Protein AF-M2BGN9-F1 (afdb_monomer_lite)

Organism: NCBI:txid999437

Structure (mmCIF, N/CA/C/O backbone):
data_AF-M2BGN9-F1
#
_entry.id   AF-M2BGN9-F1
#
loop_
_atom_site.group_PDB
_atom_site.id
_atom_site.type_symbol
_atom_site.label_atom_id
_atom_site.label_alt_id
_atom_site.label_comp_id
_atom_site.label_asym_id
_atom_site.label_entity_id
_atom_site.label_seq_id
_atom_site.pdbx_PDB_ins_code
_atom_site.Cartn_x
_atom_site.Cartn_y
_atom_site.Cartn_z
_atom_site.occupancy
_atom_site.B_iso_or_equiv
_atom_site.auth_seq_id
_atom_site.auth_comp_id
_atom_site.auth_asym_id
_atom_site.auth_atom_id
_atom_site.pdbx_PDB_model_num
ATOM 1 N N . MET A 1 1 ? -28.804 0.812 54.208 1.00 62.22 1 MET A N 1
ATOM 2 C CA . MET A 1 1 ? -27.949 1.856 53.585 1.00 62.22 1 MET A CA 1
ATOM 3 C C . MET A 1 1 ? -26.805 1.293 52.731 1.00 62.22 1 MET A C 1
ATOM 5 O O . MET A 1 1 ? -26.641 1.737 51.605 1.00 62.22 1 MET A O 1
ATOM 9 N N . LYS A 1 2 ? -26.066 0.264 53.182 1.00 78.31 2 LYS A N 1
ATOM 10 C CA . LYS A 1 2 ? -24.912 -0.311 52.450 1.00 78.31 2 LYS A CA 1
ATOM 11 C C . LYS A 1 2 ? -25.231 -0.883 51.051 1.00 78.31 2 LYS A C 1
ATOM 13 O O . LYS A 1 2 ? -24.407 -0.771 50.153 1.00 78.31 2 LYS A O 1
ATOM 18 N N . LYS A 1 3 ? -26.427 -1.460 50.848 1.00 83.12 3 LYS A N 1
ATOM 19 C CA . LYS A 1 3 ? -26.892 -1.948 49.529 1.00 83.12 3 LYS A CA 1
ATOM 20 C C . LYS A 1 3 ? -27.165 -0.806 48.539 1.00 83.12 3 LYS A C 1
ATOM 22 O O . LYS A 1 3 ? -26.720 -0.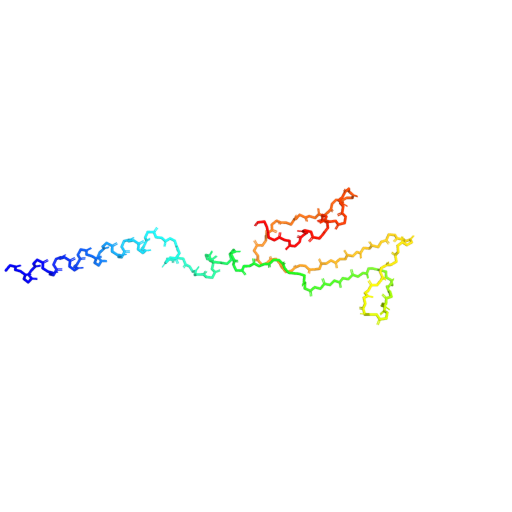883 47.404 1.00 83.12 3 LYS A O 1
ATOM 27 N N . ILE A 1 4 ? -27.829 0.259 48.994 1.00 87.69 4 ILE A N 1
ATOM 28 C CA . ILE A 1 4 ? -28.141 1.442 48.173 1.00 87.69 4 ILE A CA 1
ATOM 29 C C . ILE A 1 4 ? -26.849 2.151 47.752 1.00 87.69 4 ILE A C 1
ATOM 31 O O . ILE A 1 4 ? -26.665 2.427 46.573 1.00 87.69 4 ILE A O 1
ATOM 35 N N . LEU A 1 5 ? -25.912 2.349 48.689 1.00 89.62 5 LEU A N 1
ATOM 36 C CA . LEU A 1 5 ? -24.613 2.955 48.389 1.00 89.62 5 LEU A CA 1
ATOM 37 C C . LEU A 1 5 ? -23.848 2.168 47.312 1.00 89.62 5 LEU A C 1
ATOM 39 O O . LEU A 1 5 ? -23.354 2.771 46.367 1.00 89.62 5 LEU A O 1
ATOM 43 N N . ARG A 1 6 ? -23.814 0.829 47.405 1.00 91.38 6 ARG A N 1
ATOM 44 C CA . ARG A 1 6 ? -23.170 -0.038 46.401 1.00 91.38 6 ARG A CA 1
ATOM 45 C C . ARG A 1 6 ? -23.787 0.099 45.009 1.00 91.38 6 ARG A C 1
ATOM 47 O O . ARG A 1 6 ? -23.046 0.177 44.036 1.00 91.38 6 ARG A O 1
ATOM 54 N N . ILE A 1 7 ? -25.116 0.148 44.913 1.00 93.25 7 ILE A N 1
ATOM 55 C CA . ILE A 1 7 ? -25.815 0.317 43.629 1.00 93.25 7 ILE A CA 1
ATOM 56 C C . ILE A 1 7 ? -25.454 1.668 43.001 1.00 93.25 7 ILE A C 1
ATOM 58 O O . ILE A 1 7 ? -25.109 1.717 41.824 1.00 93.25 7 ILE A O 1
ATOM 62 N N . LEU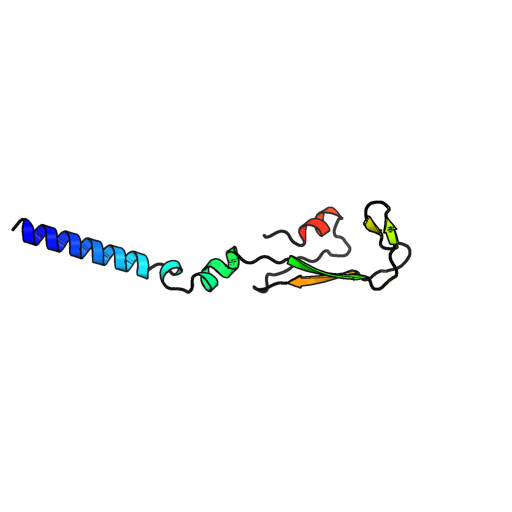 A 1 8 ? -25.444 2.745 43.795 1.00 93.12 8 LEU A N 1
ATOM 63 C CA . LEU A 1 8 ? -25.039 4.074 43.326 1.00 93.12 8 LEU A CA 1
ATOM 64 C C . LEU A 1 8 ? -23.578 4.106 42.863 1.00 93.12 8 LEU A C 1
ATOM 66 O O . LEU A 1 8 ? -23.274 4.745 41.861 1.00 93.12 8 LEU A O 1
ATOM 70 N N . THR A 1 9 ? -22.682 3.388 43.550 1.00 94.50 9 THR A N 1
ATOM 71 C CA . THR A 1 9 ? -21.266 3.335 43.150 1.00 94.50 9 THR A CA 1
ATOM 72 C C . THR A 1 9 ? -21.100 2.632 41.803 1.00 94.50 9 THR A C 1
ATOM 74 O O . THR A 1 9 ? -20.385 3.125 40.940 1.00 94.50 9 THR A O 1
ATOM 77 N N . ILE A 1 10 ? -21.795 1.508 41.593 1.00 95.44 10 ILE A N 1
ATOM 78 C CA . ILE A 1 10 ? -21.759 0.772 40.320 1.00 95.44 10 ILE A CA 1
ATOM 79 C C . ILE A 1 10 ? -22.345 1.624 39.188 1.00 95.44 10 ILE A C 1
ATOM 81 O O . ILE A 1 10 ? -21.746 1.709 38.121 1.00 95.44 10 ILE A O 1
ATOM 85 N N . ALA A 1 11 ? -23.477 2.292 39.425 1.00 95.19 11 ALA A N 1
ATOM 86 C CA . ALA A 1 11 ? -24.098 3.167 38.434 1.00 95.19 11 ALA A CA 1
ATOM 87 C C . ALA A 1 11 ? -23.177 4.330 38.033 1.00 95.19 11 ALA A C 1
ATOM 89 O O . ALA A 1 11 ? -23.034 4.615 36.846 1.00 95.19 11 ALA A O 1
ATOM 90 N N . ALA A 1 12 ? -22.506 4.957 39.006 1.00 95.88 12 ALA A N 1
ATOM 91 C CA . ALA A 1 12 ? -21.534 6.012 38.744 1.00 95.88 12 ALA A CA 1
ATOM 92 C C . ALA A 1 12 ? -20.354 5.504 37.903 1.00 95.88 12 ALA A C 1
ATOM 94 O O . ALA A 1 12 ? -19.992 6.154 36.926 1.00 95.88 12 ALA A O 1
ATOM 95 N N . VAL A 1 13 ? -19.812 4.322 38.223 1.00 96.25 13 VAL A N 1
ATOM 96 C CA . VAL A 1 13 ? -18.723 3.703 37.450 1.00 96.25 13 VAL A CA 1
ATOM 97 C C . VAL A 1 13 ? -19.163 3.438 36.011 1.00 96.25 13 VAL A C 1
ATOM 99 O O . VAL A 1 13 ? -18.480 3.864 35.084 1.00 96.25 13 VAL A O 1
ATOM 102 N N . LEU A 1 14 ? -20.331 2.823 35.806 1.00 95.31 14 LEU A N 1
ATOM 103 C CA . LEU A 1 14 ? -20.855 2.542 34.466 1.00 95.31 14 LEU A CA 1
ATOM 104 C C . LEU A 1 14 ? -21.049 3.821 33.642 1.00 95.31 14 LEU A C 1
ATOM 106 O O . LEU A 1 14 ? -20.653 3.860 32.478 1.00 95.31 14 LEU A O 1
ATOM 110 N N . LEU A 1 15 ? -21.596 4.877 34.253 1.00 94.94 15 LEU A N 1
ATOM 111 C CA . LEU A 1 15 ? -21.746 6.186 33.616 1.00 94.94 15 LEU A CA 1
ATOM 112 C C . LEU A 1 15 ? -20.393 6.776 33.216 1.00 94.94 15 LEU A C 1
ATOM 114 O O . LEU A 1 15 ? -20.219 7.183 32.071 1.00 94.94 15 LEU A O 1
ATOM 118 N N . THR A 1 16 ? -19.416 6.781 34.126 1.00 93.62 16 THR A N 1
ATOM 119 C CA . THR A 1 16 ? -18.077 7.299 33.818 1.00 93.62 16 THR A CA 1
ATOM 120 C C . THR A 1 16 ? -17.388 6.502 32.719 1.00 93.62 16 THR A C 1
ATOM 122 O O . THR A 1 16 ? -16.792 7.094 31.825 1.00 93.62 16 THR A O 1
ATOM 125 N N . THR A 1 17 ? -17.512 5.174 32.724 1.00 91.88 17 THR A N 1
ATOM 126 C CA . THR A 1 17 ? -16.919 4.317 31.697 1.00 91.88 17 THR A CA 1
ATOM 127 C C . THR A 1 17 ? -17.552 4.593 30.336 1.00 91.88 17 THR A C 1
ATOM 129 O O . THR A 1 17 ? -16.827 4.810 29.369 1.00 91.88 17 THR A O 1
ATOM 132 N N . ALA A 1 18 ? -18.883 4.674 30.257 1.00 91.69 18 ALA A N 1
ATOM 133 C CA . ALA A 1 18 ? -19.582 4.992 29.013 1.00 91.69 18 ALA A CA 1
ATOM 134 C C . ALA A 1 18 ? -19.162 6.357 28.438 1.00 91.69 18 ALA A C 1
ATOM 136 O O . ALA A 1 18 ? -18.933 6.466 27.236 1.00 91.69 18 ALA A O 1
ATOM 137 N N . ILE A 1 19 ? -18.992 7.374 29.292 1.00 92.69 19 ILE A N 1
ATOM 138 C CA . ILE A 1 19 ? -18.528 8.706 28.875 1.00 92.69 19 ILE A CA 1
ATOM 139 C C . ILE A 1 19 ? -17.097 8.646 28.329 1.00 92.69 19 ILE A C 1
ATOM 141 O O . ILE A 1 19 ? -16.822 9.243 27.293 1.00 92.69 19 ILE A O 1
ATOM 145 N N . VAL A 1 20 ? -16.193 7.904 28.978 1.00 91.50 20 VAL A N 1
ATOM 146 C CA . VAL A 1 20 ? -14.812 7.737 28.495 1.00 91.50 20 VAL A CA 1
ATOM 147 C C . VAL A 1 20 ? -14.795 7.091 27.109 1.00 91.50 20 VAL A C 1
ATOM 149 O O . VAL A 1 20 ? -14.156 7.627 26.206 1.00 91.50 20 VAL A O 1
ATOM 152 N N . PHE A 1 21 ? -15.547 6.006 26.898 1.00 89.00 21 PHE A N 1
ATOM 153 C CA . PHE A 1 21 ? -15.627 5.355 25.586 1.00 89.00 21 PHE A CA 1
ATOM 154 C C . PHE A 1 21 ? -16.238 6.276 24.520 1.00 89.00 21 PHE A C 1
ATOM 156 O O . PHE A 1 21 ? -15.678 6.402 23.436 1.00 89.00 21 PHE A O 1
ATOM 163 N N . ALA A 1 22 ? -17.321 6.986 24.843 1.00 88.81 22 ALA A N 1
ATOM 164 C CA . ALA A 1 2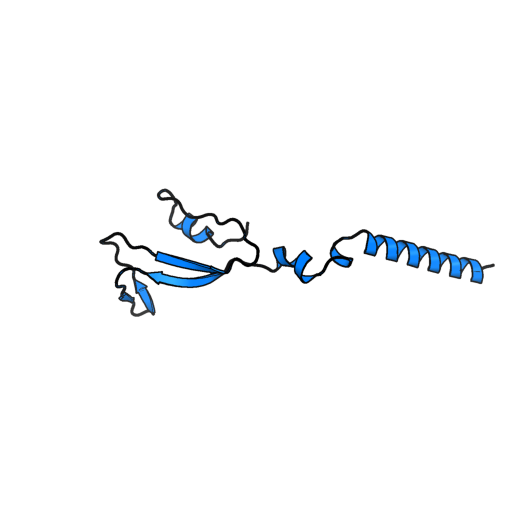2 ? -17.952 7.933 23.925 1.00 88.81 22 ALA A CA 1
ATOM 165 C C . ALA A 1 22 ? -17.089 9.177 23.636 1.00 88.81 22 ALA A C 1
ATOM 167 O O . ALA A 1 22 ? -17.262 9.827 22.611 1.00 88.81 22 ALA A O 1
ATOM 168 N N . SER A 1 23 ? -16.149 9.531 24.514 1.00 90.19 23 SER A N 1
ATOM 169 C CA . SER A 1 23 ? -15.255 10.676 24.293 1.00 90.19 23 SER A CA 1
ATOM 170 C C . SER A 1 23 ? -14.128 10.396 23.291 1.00 90.19 23 SER A C 1
ATOM 172 O O . SER A 1 23 ? -13.498 11.334 22.800 1.00 90.19 23 SER A O 1
ATOM 174 N N . CYS A 1 24 ? -13.868 9.126 22.959 1.00 89.88 24 CYS A N 1
ATOM 175 C CA . CYS A 1 24 ? -12.792 8.741 22.053 1.00 89.88 24 CYS A CA 1
ATOM 176 C C . CYS A 1 24 ? -13.336 8.312 20.687 1.00 89.88 24 CYS A C 1
ATOM 178 O O . CYS A 1 24 ? -14.033 7.308 20.557 1.00 89.88 24 CYS A O 1
ATOM 180 N N . LYS A 1 25 ? -12.897 9.030 19.649 1.00 85.50 25 LYS A N 1
ATOM 181 C CA . LYS A 1 25 ? -13.171 8.761 18.228 1.00 85.50 25 LYS A CA 1
ATOM 182 C C . LYS A 1 25 ? -13.033 7.284 17.838 1.00 85.50 25 LYS A C 1
ATOM 184 O O . LYS A 1 25 ? -13.918 6.752 17.185 1.00 85.50 25 LYS A O 1
ATOM 189 N N . GLN A 1 26 ? -11.987 6.611 18.322 1.00 83.00 26 GLN A N 1
ATOM 190 C CA . GLN A 1 26 ? -11.688 5.209 18.001 1.00 83.00 26 GLN A CA 1
ATOM 191 C C . GLN A 1 26 ? -12.800 4.206 18.360 1.00 83.00 26 GLN A C 1
ATOM 193 O O . GLN A 1 26 ? -12.813 3.107 17.824 1.00 83.00 26 GLN A O 1
ATOM 198 N N . PHE A 1 27 ? -13.684 4.544 19.307 1.00 85.88 27 PHE A N 1
ATOM 199 C CA . PHE A 1 27 ? -14.770 3.662 19.752 1.00 85.88 27 PHE A CA 1
ATOM 200 C C . PHE A 1 27 ? -16.131 4.041 19.160 1.00 85.88 27 PHE A C 1
ATOM 202 O O . PHE A 1 27 ? -17.111 3.339 19.399 1.00 85.88 27 PHE A O 1
ATOM 209 N N . LEU A 1 28 ? -16.197 5.159 18.433 1.00 89.31 28 LEU A N 1
ATOM 210 C CA . LEU A 1 28 ? -17.412 5.658 17.793 1.00 89.31 28 LEU A CA 1
ATOM 211 C C . LEU A 1 28 ? -17.347 5.585 16.267 1.00 89.31 28 LEU A C 1
ATOM 213 O O . LEU A 1 28 ? -18.373 5.367 15.629 1.00 89.31 28 LEU A O 1
ATOM 217 N N . GLU A 1 29 ? -16.171 5.818 15.689 1.00 91.12 29 GLU A N 1
ATOM 218 C CA . GLU A 1 29 ? -15.954 5.768 14.245 1.00 91.12 29 GLU A CA 1
ATOM 219 C C . GLU A 1 29 ? -15.791 4.324 13.762 1.00 91.12 29 GLU A C 1
ATOM 221 O O . GLU A 1 29 ? -15.437 3.425 14.529 1.00 91.12 29 GLU A O 1
ATOM 226 N N . ASP A 1 30 ? -16.053 4.110 12.472 1.00 90.62 30 ASP A N 1
ATOM 227 C CA . ASP A 1 30 ? -15.780 2.836 11.819 1.00 90.62 30 ASP A CA 1
ATOM 228 C C . ASP A 1 30 ? -14.279 2.505 11.956 1.00 90.62 30 ASP A C 1
ATOM 230 O O . ASP A 1 30 ? -13.430 3.336 11.603 1.00 90.62 30 ASP A O 1
ATOM 234 N N . PRO A 1 31 ? -13.922 1.325 12.497 1.00 88.62 31 PRO A N 1
ATOM 235 C CA . PRO A 1 31 ? -12.528 0.990 12.766 1.00 88.62 31 PRO A CA 1
ATOM 236 C C . PRO A 1 31 ? -11.688 0.957 11.485 1.00 88.62 31 PRO A C 1
ATOM 238 O O . PRO A 1 31 ? -10.506 1.309 11.521 1.00 88.62 31 PRO A O 1
ATOM 241 N N . GLU A 1 32 ? -12.294 0.631 10.344 1.00 89.19 32 GLU A N 1
ATOM 242 C CA . GLU A 1 32 ? -11.596 0.473 9.070 1.00 89.19 32 GLU A CA 1
ATOM 243 C C . GLU A 1 32 ? -11.318 1.839 8.438 1.00 89.19 32 GLU A C 1
ATOM 245 O O . GLU A 1 32 ? -10.302 2.040 7.761 1.00 89.19 32 GLU A O 1
ATOM 250 N N . GLU A 1 33 ? -12.182 2.813 8.703 1.00 89.31 33 GLU A N 1
ATOM 251 C CA . GLU A 1 33 ? -11.936 4.218 8.426 1.00 89.31 33 GLU A CA 1
ATOM 252 C C . GLU A 1 33 ? -10.849 4.799 9.341 1.00 89.31 33 GLU A C 1
ATOM 254 O O . GLU A 1 33 ? -9.853 5.321 8.828 1.00 89.31 33 GLU A O 1
ATOM 259 N N . PHE A 1 34 ? -10.988 4.649 10.664 1.00 89.94 34 PHE A N 1
ATOM 260 C CA . PHE A 1 34 ? -10.081 5.233 11.659 1.00 89.94 34 PHE A CA 1
ATOM 261 C C . PHE A 1 34 ? -8.657 4.664 11.569 1.00 89.94 34 PHE A C 1
ATOM 263 O O . PHE A 1 34 ? -7.672 5.402 11.473 1.00 89.94 34 PHE A O 1
ATOM 270 N N . LEU A 1 35 ? -8.530 3.334 11.558 1.00 90.19 35 LEU A N 1
ATOM 271 C CA . LEU A 1 35 ? -7.242 2.647 11.433 1.00 90.19 35 LEU A CA 1
ATOM 272 C C . LEU A 1 35 ? -6.769 2.562 9.988 1.00 90.19 35 LEU A C 1
ATOM 274 O O . LEU A 1 35 ? -5.619 2.205 9.743 1.00 90.19 35 LEU A O 1
ATOM 278 N N . GLY A 1 36 ? -7.618 2.925 9.030 1.00 90.00 36 GLY A N 1
ATOM 279 C CA . GLY A 1 36 ? -7.338 2.821 7.611 1.00 90.00 36 GLY A CA 1
ATOM 280 C C . GLY A 1 36 ? -6.073 3.542 7.166 1.00 90.00 36 GLY A C 1
ATOM 281 O O . GLY A 1 36 ? -5.379 3.042 6.288 1.00 90.00 36 GLY A O 1
ATOM 282 N N . TYR A 1 37 ? -5.740 4.687 7.764 1.00 88.31 37 TYR A N 1
ATOM 283 C CA . TYR A 1 37 ? -4.465 5.368 7.508 1.00 88.31 37 TYR A CA 1
ATOM 284 C C . TYR A 1 37 ? -3.269 4.509 7.949 1.00 88.31 37 TYR A C 1
ATOM 286 O O . TYR A 1 37 ? -2.312 4.332 7.200 1.00 88.31 37 TYR A O 1
ATOM 294 N N . TRP A 1 38 ? -3.348 3.924 9.143 1.00 87.81 38 TRP A N 1
ATOM 295 C CA . TRP A 1 38 ? -2.280 3.123 9.738 1.00 87.81 38 TRP A CA 1
ATOM 296 C C . TRP A 1 38 ? -2.128 1.756 9.071 1.00 87.81 38 TRP A C 1
ATOM 298 O O . TRP A 1 38 ? -1.011 1.272 8.904 1.00 87.81 38 TRP A O 1
ATOM 308 N N . SER A 1 39 ? -3.226 1.144 8.639 1.00 89.88 39 SER A N 1
ATOM 309 C CA . SER A 1 39 ? -3.213 -0.154 7.964 1.00 89.88 39 SER A CA 1
ATOM 310 C C . SER A 1 39 ? -2.929 -0.058 6.462 1.00 89.88 39 SER A C 1
ATOM 312 O O . SER A 1 39 ? -2.577 -1.062 5.850 1.00 89.88 39 SER A O 1
ATOM 314 N N . SER A 1 40 ? -3.022 1.131 5.855 1.00 91.00 40 SER A N 1
ATOM 315 C CA . SER A 1 40 ? -2.800 1.307 4.415 1.00 91.00 40 SER A CA 1
ATOM 316 C C . SER A 1 40 ? -1.343 1.559 4.061 1.00 91.00 40 SER A C 1
ATOM 318 O O . SER A 1 40 ? -0.664 2.374 4.675 1.00 91.00 40 SER A O 1
ATOM 320 N N . GLU A 1 41 ? -0.892 0.925 2.986 1.00 89.31 41 GLU A N 1
ATOM 321 C CA . GLU A 1 41 ? 0.440 1.104 2.418 1.00 89.31 41 GLU A CA 1
ATOM 322 C C . GLU A 1 41 ? 0.349 1.399 0.918 1.00 89.31 41 GLU A C 1
ATOM 324 O O . GLU A 1 41 ? -0.605 0.989 0.247 1.00 89.31 41 GLU A O 1
ATOM 329 N N . VAL A 1 42 ? 1.339 2.128 0.396 1.00 89.50 42 VAL A N 1
ATOM 330 C CA . VAL A 1 42 ? 1.533 2.279 -1.047 1.00 89.50 42 VAL A CA 1
ATOM 331 C C . VAL A 1 42 ? 2.388 1.123 -1.535 1.00 89.50 42 VAL A C 1
ATOM 333 O O . VAL A 1 42 ? 3.552 1.020 -1.162 1.00 89.50 42 VAL A O 1
ATOM 336 N N . VAL A 1 43 ? 1.829 0.285 -2.403 1.00 90.12 43 VAL A N 1
ATOM 337 C CA . VAL A 1 43 ? 2.538 -0.884 -2.940 1.00 90.12 43 VAL A CA 1
ATOM 338 C C . VAL A 1 43 ? 2.630 -0.827 -4.466 1.00 90.12 43 VAL A C 1
ATOM 340 O O . VAL A 1 43 ? 1.654 -0.426 -5.115 1.00 90.12 43 VAL A O 1
ATOM 343 N N . PRO A 1 44 ? 3.770 -1.218 -5.066 1.00 90.56 44 PRO A N 1
ATOM 344 C CA . PRO A 1 44 ? 3.849 -1.448 -6.500 1.00 90.56 44 PRO A CA 1
ATOM 345 C C . PRO A 1 44 ? 3.010 -2.673 -6.858 1.00 90.56 44 PRO A C 1
ATOM 347 O O . PRO A 1 44 ? 3.126 -3.722 -6.231 1.00 90.56 44 PRO A O 1
ATOM 350 N N . ILE A 1 45 ? 2.138 -2.523 -7.849 1.00 95.12 45 ILE A N 1
ATOM 351 C CA . ILE A 1 45 ? 1.254 -3.604 -8.312 1.00 95.12 45 ILE A CA 1
ATOM 352 C C . ILE A 1 45 ? 1.608 -4.098 -9.708 1.00 95.12 45 ILE A C 1
ATOM 354 O O . ILE A 1 45 ? 1.194 -5.188 -10.083 1.00 95.12 45 ILE A O 1
ATOM 358 N N . ASP A 1 46 ? 2.332 -3.290 -10.478 1.00 95.38 46 ASP A N 1
ATOM 359 C CA . ASP A 1 46 ? 2.703 -3.590 -11.854 1.00 95.38 46 ASP A CA 1
ATOM 360 C C . ASP A 1 46 ? 3.804 -2.623 -12.312 1.00 95.38 46 ASP A C 1
ATOM 362 O O . ASP A 1 46 ? 3.992 -1.551 -11.723 1.00 95.38 46 ASP A O 1
ATOM 366 N N . PHE A 1 47 ? 4.510 -2.977 -13.379 1.00 92.62 47 PHE A N 1
ATOM 367 C CA . PHE A 1 47 ? 5.488 -2.108 -14.019 1.00 92.62 47 PHE A CA 1
ATOM 368 C C . PHE A 1 47 ? 5.514 -2.323 -15.534 1.00 92.62 47 PHE A C 1
ATOM 370 O O . PHE A 1 47 ? 5.174 -3.387 -16.043 1.00 92.62 47 PHE A O 1
ATOM 377 N N . SER A 1 48 ? 5.961 -1.309 -16.268 1.00 93.25 48 SER A N 1
ATOM 378 C CA . SER A 1 48 ? 6.206 -1.415 -17.704 1.00 93.25 48 SER A CA 1
ATOM 379 C C . SER A 1 48 ? 7.441 -0.627 -18.109 1.00 93.25 48 SER A C 1
ATOM 381 O O . SER A 1 48 ? 7.684 0.468 -17.600 1.00 93.25 48 SER A O 1
ATOM 383 N N . ILE A 1 49 ? 8.188 -1.183 -19.055 1.00 9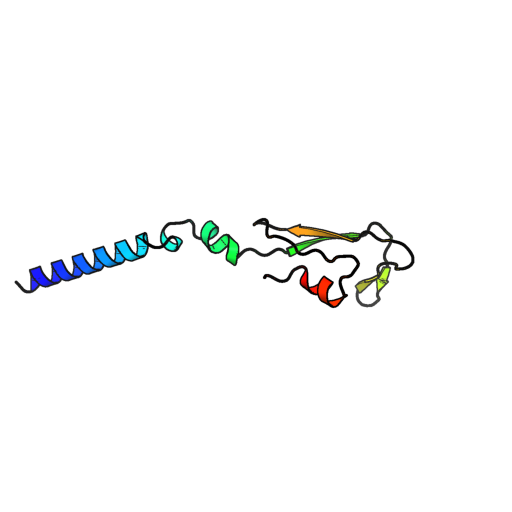3.75 49 ILE A N 1
ATOM 384 C CA . ILE A 1 49 ? 9.382 -0.584 -19.649 1.00 93.75 49 ILE A CA 1
ATOM 385 C C . ILE A 1 49 ? 9.061 -0.355 -21.126 1.00 93.75 49 ILE A C 1
ATOM 387 O O . ILE A 1 49 ? 8.589 -1.268 -21.801 1.00 93.75 49 ILE A O 1
ATOM 391 N N . ASP A 1 50 ? 9.271 0.862 -21.618 1.00 94.31 50 ASP A N 1
ATOM 392 C CA . ASP A 1 50 ? 8.917 1.254 -22.990 1.00 94.31 50 ASP A CA 1
ATOM 393 C C . ASP A 1 50 ? 9.897 0.733 -24.058 1.00 94.31 50 ASP A C 1
ATOM 395 O O . ASP A 1 50 ? 9.607 0.785 -25.256 1.00 94.31 50 ASP A O 1
ATOM 399 N N . LYS A 1 51 ? 11.057 0.221 -23.634 1.00 91.50 51 LYS A N 1
ATOM 400 C CA . LYS A 1 51 ? 12.103 -0.349 -24.491 1.00 91.50 51 LYS A CA 1
ATOM 401 C C . LYS A 1 51 ? 12.298 -1.849 -24.251 1.00 91.50 51 LYS A C 1
ATOM 403 O O . LYS A 1 51 ? 12.018 -2.336 -23.155 1.00 91.50 51 LYS A O 1
ATOM 408 N N . PRO A 1 52 ? 12.841 -2.584 -25.243 1.00 91.44 52 PRO A N 1
ATOM 409 C CA . PRO A 1 52 ? 13.296 -3.951 -25.032 1.00 91.44 52 PR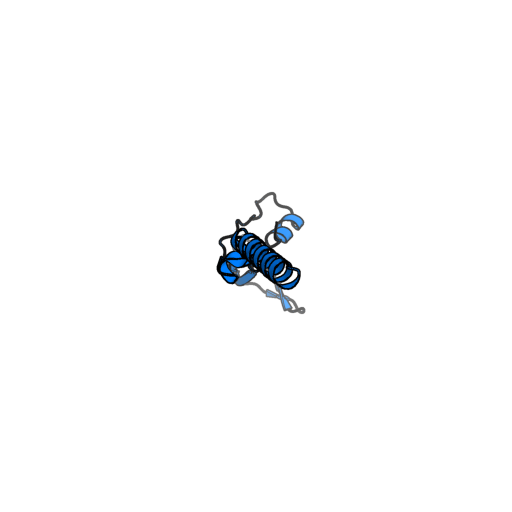O A CA 1
ATOM 410 C C . PRO A 1 52 ? 14.313 -4.019 -23.891 1.00 91.44 52 PRO A C 1
ATOM 412 O O . PRO A 1 52 ? 15.258 -3.231 -23.834 1.00 91.44 52 PRO A O 1
ATOM 415 N N . TYR A 1 53 ? 14.122 -4.983 -23.004 1.00 91.38 53 TYR A N 1
ATOM 416 C CA . TYR A 1 53 ? 15.014 -5.287 -21.894 1.00 91.38 53 TYR A CA 1
ATOM 417 C C . TYR A 1 53 ? 15.454 -6.746 -21.991 1.00 91.38 53 TYR A C 1
ATOM 419 O O . TYR A 1 53 ? 14.822 -7.558 -22.668 1.00 91.38 53 TYR A O 1
ATOM 427 N N . GLN A 1 54 ? 16.557 -7.072 -21.329 1.00 90.44 54 GLN A N 1
ATOM 428 C CA . GLN A 1 54 ? 17.036 -8.449 -21.221 1.00 90.44 54 GLN A CA 1
ATOM 429 C C . GLN A 1 54 ? 16.792 -8.966 -19.810 1.00 90.44 54 GLN A C 1
ATOM 431 O O . GLN A 1 54 ? 16.663 -8.177 -18.880 1.00 90.44 54 GLN A O 1
ATOM 436 N N . THR A 1 55 ? 16.753 -10.281 -19.644 1.00 93.81 55 THR A N 1
ATOM 437 C CA . THR A 1 55 ? 16.721 -10.910 -18.322 1.00 93.81 55 THR A CA 1
ATOM 438 C C . THR A 1 55 ? 18.079 -11.549 -18.076 1.00 93.81 55 THR A C 1
ATOM 440 O O . THR A 1 55 ? 18.563 -12.299 -18.923 1.00 93.81 55 THR A O 1
ATOM 443 N N . SER A 1 56 ? 18.717 -11.230 -16.951 1.00 90.88 56 SER A N 1
ATOM 444 C CA . SER A 1 56 ? 19.980 -11.848 -16.555 1.00 90.88 56 SER A CA 1
ATOM 445 C C . SER A 1 56 ? 19.793 -13.338 -16.263 1.00 90.88 56 SER A C 1
ATOM 447 O O . SER A 1 56 ? 18.674 -13.815 -16.059 1.00 90.88 56 SER A O 1
ATOM 449 N N . ASN A 1 57 ? 20.902 -14.073 -16.166 1.00 93.75 57 ASN A N 1
ATOM 450 C CA . ASN A 1 57 ? 20.873 -15.483 -15.762 1.00 93.75 57 ASN A CA 1
ATOM 451 C C . ASN A 1 57 ? 20.234 -15.692 -14.375 1.00 93.75 57 ASN A C 1
ATOM 453 O O . ASN A 1 57 ? 19.661 -16.748 -14.126 1.00 93.75 57 ASN A O 1
ATOM 457 N N . ASP A 1 58 ? 20.278 -14.673 -13.513 1.00 93.25 58 ASP A N 1
ATOM 458 C CA . ASP A 1 58 ? 19.679 -14.680 -12.173 1.00 93.25 58 ASP A CA 1
ATOM 459 C C . ASP A 1 58 ? 18.207 -14.214 -12.168 1.00 93.25 58 ASP A C 1
ATOM 461 O O . ASP A 1 58 ? 17.605 -14.047 -11.110 1.00 93.25 58 ASP A O 1
ATOM 465 N N . GLY A 1 59 ? 17.614 -13.968 -13.343 1.00 89.69 59 GLY A N 1
ATOM 466 C CA . GLY A 1 59 ? 16.216 -13.552 -13.482 1.00 89.69 59 GLY A CA 1
ATOM 467 C C . GLY A 1 59 ? 15.965 -12.047 -13.329 1.00 89.69 59 GLY A C 1
ATOM 468 O O . GLY A 1 59 ? 14.810 -11.622 -13.337 1.00 89.69 59 GLY A O 1
ATOM 469 N N . ALA A 1 60 ? 17.008 -11.222 -13.201 1.00 89.50 60 ALA A N 1
ATOM 470 C CA . ALA A 1 60 ? 16.857 -9.775 -13.056 1.00 89.50 60 ALA A CA 1
ATOM 471 C C . ALA A 1 60 ? 16.613 -9.098 -14.411 1.00 89.50 60 ALA A C 1
ATOM 473 O O . ALA A 1 60 ? 17.280 -9.416 -15.393 1.00 89.50 60 ALA A O 1
ATOM 474 N N . LEU A 1 61 ? 15.704 -8.121 -14.468 1.00 90.50 61 LEU A N 1
ATOM 475 C CA . LEU A 1 61 ? 15.493 -7.328 -15.680 1.00 90.50 61 LEU A CA 1
ATOM 476 C C . LEU A 1 61 ? 16.595 -6.275 -15.837 1.00 90.50 61 LEU A C 1
ATOM 478 O O . LEU A 1 61 ? 16.816 -5.439 -14.962 1.00 90.50 61 LEU A O 1
ATOM 482 N N . CYS A 1 62 ? 17.268 -6.305 -16.978 1.00 88.50 62 CYS A N 1
ATOM 483 C CA . CYS A 1 62 ? 18.346 -5.408 -17.352 1.00 88.50 62 CYS A CA 1
ATOM 484 C C . CYS A 1 62 ? 17.820 -4.347 -18.322 1.00 88.50 62 CYS A C 1
ATOM 486 O O . CYS A 1 62 ? 17.513 -4.637 -19.482 1.00 88.50 62 CYS A O 1
ATOM 488 N N . ILE A 1 63 ? 17.737 -3.112 -17.831 1.00 87.88 63 ILE A N 1
ATOM 489 C CA . ILE A 1 63 ? 17.318 -1.945 -18.608 1.00 87.88 63 ILE A CA 1
ATOM 490 C C . ILE A 1 63 ? 18.527 -1.406 -19.393 1.00 87.88 63 ILE A C 1
ATOM 492 O O . ILE A 1 63 ? 19.588 -1.209 -18.792 1.00 87.88 63 ILE A O 1
ATOM 496 N N . PRO A 1 64 ? 18.411 -1.165 -20.712 1.00 82.50 64 PRO A N 1
ATOM 497 C CA . PRO A 1 64 ? 19.510 -0.605 -21.493 1.00 82.50 64 PRO A CA 1
ATOM 498 C C . PRO A 1 64 ? 19.828 0.829 -21.047 1.00 82.50 64 PRO A C 1
ATOM 500 O O . PRO A 1 64 ? 18.928 1.644 -20.885 1.00 82.50 64 PRO A O 1
ATOM 503 N N . SER A 1 65 ? 21.115 1.149 -20.885 1.00 84.12 65 SER A N 1
ATOM 504 C CA . SER A 1 65 ? 21.589 2.483 -20.475 1.00 84.12 65 SER A CA 1
ATOM 505 C C . SER A 1 65 ? 22.028 3.381 -21.636 1.00 84.12 65 SER A C 1
ATOM 507 O O . SER A 1 65 ? 22.357 4.543 -21.423 1.00 84.12 65 SER A O 1
ATOM 509 N N . ALA A 1 66 ? 22.067 2.851 -22.863 1.00 88.44 66 ALA A N 1
ATOM 510 C CA . ALA A 1 66 ? 22.552 3.577 -24.041 1.00 88.44 66 ALA A CA 1
ATOM 511 C C . ALA A 1 66 ? 21.578 4.656 -24.542 1.00 88.44 66 ALA A C 1
ATOM 513 O O . ALA A 1 66 ? 21.967 5.533 -25.309 1.00 88.44 66 ALA A O 1
ATOM 514 N N . THR A 1 67 ? 20.311 4.570 -24.143 1.00 88.06 67 THR A N 1
ATOM 515 C CA . THR A 1 67 ? 19.241 5.479 -24.551 1.00 88.06 67 THR A CA 1
ATOM 516 C C . THR A 1 67 ? 18.351 5.781 -23.363 1.00 88.06 67 THR A C 1
ATOM 518 O O . THR A 1 67 ? 18.251 4.956 -22.456 1.00 88.06 67 THR A O 1
ATOM 521 N N . ASP A 1 68 ? 17.639 6.901 -23.415 1.00 89.75 68 ASP A N 1
ATOM 522 C CA . ASP A 1 68 ? 16.600 7.194 -22.434 1.00 89.75 68 ASP A CA 1
ATOM 523 C C . ASP A 1 68 ? 15.530 6.093 -22.437 1.00 89.75 68 ASP A C 1
ATOM 525 O O . ASP A 1 68 ? 15.070 5.636 -23.492 1.00 89.75 68 ASP A O 1
ATOM 529 N N . VAL A 1 69 ? 15.148 5.666 -21.233 1.00 90.00 69 VAL A N 1
ATOM 530 C CA . VAL A 1 69 ? 14.128 4.644 -20.987 1.00 90.00 69 VAL A CA 1
ATOM 531 C C . VAL A 1 69 ? 13.113 5.188 -19.995 1.00 90.00 69 VAL A C 1
ATOM 533 O O . VAL A 1 69 ? 13.472 5.804 -18.991 1.00 90.00 69 VAL A O 1
ATOM 536 N N . ILE A 1 70 ? 11.838 4.912 -20.250 1.00 90.75 70 ILE A N 1
ATOM 537 C CA . ILE A 1 70 ? 10.738 5.224 -19.347 1.00 90.75 70 ILE A CA 1
ATOM 538 C C . ILE A 1 70 ? 10.342 3.948 -18.603 1.00 90.75 70 ILE A C 1
ATOM 540 O O . ILE A 1 70 ? 9.713 3.040 -19.152 1.00 90.75 70 ILE A O 1
ATOM 544 N N . LEU A 1 71 ? 10.674 3.908 -17.312 1.00 88.62 71 LEU A N 1
ATOM 545 C CA . LEU A 1 71 ? 10.141 2.928 -16.372 1.00 88.62 71 LEU A CA 1
ATOM 546 C C . LEU A 1 71 ? 8.871 3.489 -15.729 1.00 88.62 71 LEU A C 1
ATOM 548 O O . LEU A 1 71 ? 8.918 4.450 -14.963 1.00 88.62 71 LEU A O 1
ATOM 552 N N . THR A 1 72 ? 7.735 2.861 -16.011 1.00 91.88 72 THR A N 1
ATOM 553 C CA . THR A 1 72 ? 6.467 3.179 -15.349 1.00 91.88 72 THR A CA 1
ATOM 554 C C . THR A 1 72 ? 6.206 2.163 -14.250 1.00 91.88 72 THR A C 1
ATOM 556 O O . THR A 1 72 ? 6.154 0.967 -14.519 1.00 91.88 72 THR A O 1
ATOM 559 N N . ILE A 1 73 ? 5.997 2.635 -13.022 1.00 90.31 73 ILE A N 1
ATOM 560 C CA . ILE A 1 73 ? 5.595 1.806 -11.882 1.00 90.31 73 ILE A CA 1
ATOM 561 C C . ILE A 1 73 ? 4.152 2.164 -11.539 1.00 90.31 73 ILE A C 1
ATOM 563 O O . ILE A 1 73 ? 3.853 3.314 -11.216 1.00 90.31 73 ILE A O 1
ATOM 567 N N . LYS A 1 74 ? 3.245 1.188 -11.598 1.00 93.31 74 LYS A N 1
ATOM 568 C CA . LYS A 1 74 ? 1.866 1.381 -11.143 1.00 93.31 74 LYS A CA 1
ATOM 569 C C . LYS A 1 74 ? 1.808 1.123 -9.648 1.00 93.31 74 LYS A C 1
ATOM 571 O O . LYS A 1 74 ? 2.192 0.055 -9.171 1.00 93.31 74 LYS A O 1
ATOM 576 N N . LEU A 1 75 ? 1.293 2.101 -8.915 1.00 92.44 75 LEU A N 1
ATOM 577 C CA . LEU A 1 75 ? 1.169 2.050 -7.465 1.00 92.44 75 LEU A CA 1
ATOM 578 C C . LEU A 1 75 ? -0.302 1.928 -7.073 1.00 92.44 75 LEU A C 1
ATOM 580 O O . LEU A 1 75 ? -1.150 2.676 -7.561 1.00 92.44 75 LEU A O 1
ATOM 584 N N . ARG A 1 76 ? -0.605 1.031 -6.135 1.00 93.75 76 ARG A N 1
ATOM 585 C CA . ARG A 1 76 ? -1.879 1.057 -5.416 1.00 93.75 76 ARG A CA 1
ATOM 586 C C . ARG A 1 76 ? -1.725 1.989 -4.221 1.00 93.75 76 ARG A C 1
ATOM 588 O O . ARG A 1 76 ? -0.985 1.683 -3.295 1.00 93.75 76 ARG A O 1
ATOM 595 N N . ASN A 1 77 ? -2.436 3.114 -4.244 1.00 92.44 77 ASN A N 1
ATOM 596 C CA . ASN A 1 77 ? -2.415 4.125 -3.185 1.00 92.44 77 ASN A CA 1
ATOM 597 C C . ASN A 1 77 ? -3.837 4.346 -2.632 1.00 92.44 77 ASN A C 1
ATOM 599 O O . ASN A 1 77 ? -4.513 5.302 -3.022 1.00 92.44 77 ASN A O 1
ATOM 603 N N . PRO A 1 78 ? -4.331 3.448 -1.759 1.00 92.06 78 PRO A N 1
ATOM 604 C CA . PRO A 1 78 ? -5.738 3.428 -1.349 1.00 92.06 78 PRO A CA 1
ATOM 605 C C . PRO A 1 78 ? -6.151 4.651 -0.515 1.00 92.06 78 PRO A C 1
ATOM 607 O O . PRO A 1 78 ? -7.334 4.975 -0.456 1.00 92.06 78 PRO A O 1
ATOM 610 N N . ARG A 1 79 ? -5.191 5.351 0.104 1.00 90.69 79 ARG A N 1
ATOM 611 C CA . ARG A 1 79 ? -5.428 6.530 0.954 1.00 90.69 79 ARG A CA 1
ATOM 612 C C . ARG A 1 79 ? -4.830 7.824 0.396 1.00 90.69 79 ARG A C 1
ATOM 614 O O . ARG A 1 79 ? -4.806 8.824 1.100 1.00 90.69 79 ARG A O 1
ATOM 621 N N . LYS A 1 80 ? -4.393 7.828 -0.871 1.00 90.44 80 LYS A N 1
ATOM 622 C CA . LYS A 1 80 ? -3.820 9.006 -1.550 1.00 90.44 80 LYS A CA 1
ATOM 623 C C . LYS A 1 80 ? -2.660 9.646 -0.770 1.00 90.44 80 LYS A C 1
ATOM 625 O O . LYS A 1 80 ? -2.560 10.867 -0.690 1.00 90.44 80 LYS A O 1
ATOM 630 N N . PHE A 1 81 ? -1.782 8.822 -0.202 1.00 88.94 81 PHE A N 1
ATOM 631 C CA . PHE A 1 81 ? -0.554 9.293 0.432 1.00 88.94 81 PHE A CA 1
ATOM 632 C C . PHE A 1 81 ? 0.274 10.134 -0.545 1.00 88.94 81 PHE A C 1
ATOM 634 O O . PHE A 1 81 ? 0.323 9.821 -1.739 1.00 88.94 81 PHE A O 1
ATOM 641 N N . SER A 1 82 ? 0.931 11.175 -0.033 1.00 87.94 82 SER A N 1
ATOM 642 C CA . SER A 1 82 ? 1.876 11.966 -0.821 1.00 87.94 82 SER A CA 1
ATOM 643 C C . SER A 1 82 ? 3.111 11.129 -1.141 1.00 87.94 82 SER A C 1
ATOM 645 O O . SER A 1 82 ? 3.644 10.447 -0.266 1.00 87.94 82 SER A O 1
ATOM 647 N N . LEU A 1 83 ? 3.553 11.172 -2.395 1.00 83.31 83 LEU A N 1
ATOM 648 C CA . LEU A 1 83 ? 4.706 10.417 -2.872 1.00 83.31 83 LEU A CA 1
ATOM 649 C C . LEU A 1 83 ? 5.899 11.353 -3.031 1.00 83.31 83 LEU A C 1
ATOM 651 O O . LEU A 1 83 ? 5.778 12.424 -3.625 1.00 83.31 83 LEU A O 1
ATOM 655 N N . VAL A 1 84 ? 7.060 10.920 -2.546 1.00 80.00 84 VAL A N 1
ATOM 656 C CA . VAL A 1 84 ? 8.334 11.586 -2.823 1.00 80.00 84 VAL A CA 1
ATOM 657 C C . VAL A 1 84 ? 8.971 10.883 -4.012 1.00 80.00 84 VAL A C 1
ATOM 659 O O . VAL A 1 84 ? 9.511 9.786 -3.882 1.00 80.00 84 VAL A O 1
ATOM 662 N N . THR A 1 85 ? 8.878 11.499 -5.187 1.00 78.06 85 THR A N 1
ATOM 663 C CA . THR A 1 85 ? 9.549 11.009 -6.394 1.00 78.06 85 THR A CA 1
ATOM 664 C C . THR A 1 85 ? 10.985 11.522 -6.466 1.00 78.06 85 THR A C 1
ATOM 666 O O . THR A 1 85 ? 11.220 12.697 -6.169 1.00 78.06 85 THR A O 1
ATOM 669 N N . PRO A 1 86 ? 11.944 10.682 -6.892 1.00 77.69 86 PRO A N 1
ATOM 670 C CA . PRO A 1 86 ? 13.312 11.123 -7.106 1.00 77.69 86 PRO A CA 1
ATOM 671 C C . PRO A 1 86 ? 13.377 12.190 -8.204 1.00 77.69 86 PRO A C 1
ATOM 673 O O . PRO A 1 86 ? 12.690 12.125 -9.223 1.00 77.69 86 PRO A O 1
ATOM 676 N N . THR A 1 87 ? 14.217 13.188 -7.975 1.00 81.31 87 THR A N 1
ATOM 677 C CA . THR A 1 87 ? 14.589 14.231 -8.934 1.00 81.31 87 THR A CA 1
ATOM 678 C C . THR A 1 87 ? 15.834 13.811 -9.726 1.00 81.31 87 THR A C 1
ATOM 680 O O . THR A 1 87 ? 16.543 12.897 -9.306 1.00 81.31 87 THR A O 1
ATOM 683 N N . PRO A 1 88 ? 16.188 14.505 -10.824 1.00 78.19 88 PRO A N 1
ATOM 684 C CA . PRO A 1 88 ? 17.414 14.214 -11.579 1.00 78.19 88 PRO A CA 1
ATOM 685 C C . PRO A 1 88 ? 18.710 14.281 -10.751 1.00 78.19 88 PRO A C 1
ATOM 687 O O . PRO A 1 88 ? 19.716 13.698 -11.136 1.00 78.19 88 PRO A O 1
ATOM 690 N N . THR A 1 89 ? 18.698 14.987 -9.615 1.00 82.19 89 THR A N 1
ATOM 691 C CA . THR A 1 89 ? 19.834 15.095 -8.685 1.00 82.19 89 THR A CA 1
ATOM 692 C C . THR A 1 89 ? 19.781 14.084 -7.537 1.00 82.19 89 THR A C 1
ATOM 694 O O . THR A 1 89 ? 20.635 14.124 -6.653 1.00 82.19 89 THR A O 1
ATOM 697 N N . SER A 1 90 ? 18.767 13.216 -7.497 1.00 80.31 90 SER A N 1
ATOM 698 C CA . SER A 1 90 ? 18.615 12.206 -6.450 1.00 80.31 90 SER A CA 1
ATOM 699 C C . SER A 1 90 ? 19.676 11.123 -6.586 1.00 80.31 90 SER A C 1
ATOM 701 O O . SER A 1 90 ? 19.928 10.610 -7.675 1.00 80.31 90 SER A O 1
ATOM 703 N N . SER A 1 91 ? 20.294 10.753 -5.466 1.00 80.25 91 SER A N 1
ATOM 704 C CA . SER A 1 91 ? 21.245 9.646 -5.449 1.00 80.25 91 SER A CA 1
ATOM 705 C C . SER A 1 91 ? 20.522 8.302 -5.582 1.00 80.25 91 SER A C 1
ATOM 707 O O . SER A 1 91 ? 19.325 8.188 -5.304 1.00 80.25 91 SER A O 1
ATOM 709 N N . ALA A 1 92 ? 21.256 7.240 -5.922 1.00 72.31 92 ALA A N 1
ATOM 710 C CA . ALA A 1 92 ? 20.704 5.882 -5.936 1.00 72.31 92 ALA A CA 1
ATOM 711 C C . ALA A 1 92 ? 20.069 5.483 -4.583 1.00 72.31 92 ALA A C 1
ATOM 713 O O . ALA A 1 92 ? 19.070 4.765 -4.548 1.00 72.31 92 ALA A O 1
ATOM 714 N N . ALA A 1 93 ? 20.603 5.997 -3.469 1.00 72.19 93 ALA A N 1
ATOM 715 C CA . ALA A 1 93 ? 20.057 5.768 -2.133 1.00 72.19 93 ALA A CA 1
ATOM 716 C C . ALA A 1 93 ? 18.728 6.508 -1.890 1.00 72.19 93 ALA A C 1
ATOM 718 O O . ALA A 1 93 ? 17.905 6.053 -1.094 1.00 72.19 93 ALA A O 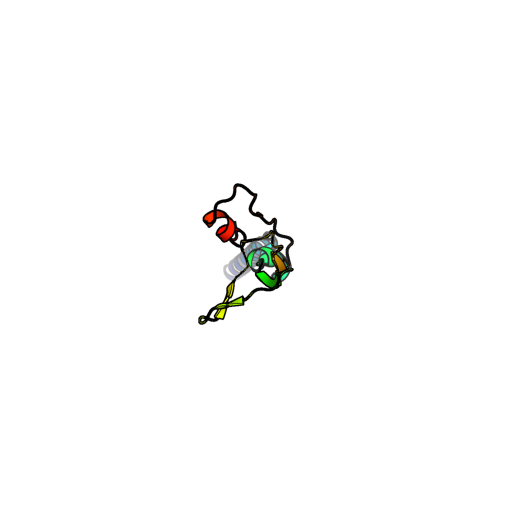1
ATOM 719 N N . ASP A 1 94 ? 18.497 7.633 -2.568 1.00 68.88 94 ASP A N 1
ATOM 720 C CA . ASP A 1 94 ? 17.255 8.402 -2.450 1.00 68.88 94 ASP A CA 1
ATOM 721 C C . ASP A 1 94 ? 16.120 7.752 -3.245 1.00 68.88 94 ASP A C 1
ATOM 723 O O . ASP A 1 94 ? 14.985 7.704 -2.772 1.00 68.88 94 ASP A O 1
ATOM 727 N N . VAL A 1 95 ? 16.438 7.131 -4.386 1.00 65.25 95 VAL A N 1
ATOM 728 C CA . VAL A 1 95 ? 15.481 6.342 -5.180 1.00 65.25 95 VAL A CA 1
ATOM 729 C C . VAL A 1 95 ? 14.924 5.158 -4.373 1.00 65.25 95 VAL A C 1
ATOM 731 O O . VAL A 1 95 ? 13.729 4.872 -4.438 1.00 65.25 95 VAL A O 1
ATOM 734 N N . GLN A 1 96 ? 15.742 4.514 -3.532 1.00 63.25 96 GLN A N 1
ATOM 735 C CA . GLN A 1 96 ? 15.299 3.413 -2.660 1.00 63.25 96 GLN A CA 1
ATOM 736 C C . GLN A 1 96 ? 14.314 3.835 -1.555 1.00 63.25 96 GLN A C 1
ATOM 738 O O . GLN A 1 96 ? 13.651 2.977 -0.969 1.00 63.25 96 GLN A O 1
ATOM 743 N N . LYS A 1 97 ? 14.193 5.131 -1.242 1.00 62.91 97 LYS A N 1
ATOM 744 C CA . LYS A 1 97 ? 13.283 5.624 -0.192 1.00 62.91 97 LYS A CA 1
ATOM 745 C C . LYS A 1 97 ? 11.874 5.936 -0.697 1.00 62.91 97 LYS A C 1
ATOM 747 O O . LYS A 1 97 ? 11.005 6.181 0.132 1.00 62.91 97 LYS A O 1
ATOM 752 N N . MET A 1 98 ? 11.628 5.879 -2.008 1.00 59.53 98 MET A N 1
ATOM 753 C CA . MET A 1 98 ? 10.357 6.273 -2.639 1.00 59.53 98 MET A CA 1
ATOM 754 C C . MET A 1 98 ? 9.115 5.575 -2.046 1.00 59.53 98 MET A C 1
ATOM 756 O O . MET A 1 98 ? 8.044 6.172 -2.001 1.00 59.53 98 MET A O 1
ATOM 760 N N . CYS A 1 99 ? 9.248 4.335 -1.563 1.00 54.28 99 CYS A N 1
ATOM 761 C CA . CYS A 1 99 ? 8.146 3.566 -0.966 1.00 54.28 99 CYS A CA 1
ATOM 762 C C . CYS A 1 99 ? 8.212 3.463 0.567 1.00 54.28 99 CYS A C 1
ATOM 764 O O . CYS A 1 99 ? 7.474 2.681 1.160 1.00 54.28 99 CYS A O 1
ATOM 766 N N . ARG A 1 100 ? 9.102 4.204 1.237 1.00 54.75 100 ARG A N 1
ATOM 767 C CA . ARG A 1 100 ? 9.230 4.126 2.696 1.00 54.75 100 ARG A CA 1
ATOM 768 C C . ARG A 1 100 ? 8.173 5.029 3.344 1.00 54.75 100 ARG A C 1
ATOM 770 O O . ARG A 1 100 ? 8.128 6.218 3.043 1.00 54.75 100 ARG A O 1
ATOM 777 N N . ARG A 1 101 ? 7.331 4.471 4.226 1.00 53.00 101 ARG A N 1
ATOM 778 C CA . ARG A 1 101 ? 6.414 5.258 5.073 1.00 53.00 101 ARG A CA 1
ATOM 779 C C . ARG A 1 101 ? 7.221 6.311 5.848 1.00 53.00 101 ARG A C 1
ATOM 781 O O . ARG A 1 101 ? 8.206 5.946 6.493 1.00 53.00 101 ARG A O 1
ATOM 788 N N . LEU A 1 102 ? 6.820 7.580 5.735 1.00 48.59 102 LEU A N 1
ATOM 789 C CA . LEU A 1 102 ? 7.226 8.652 6.652 1.00 48.59 102 LEU A CA 1
ATOM 790 C C . LEU A 1 102 ? 6.505 8.483 7.991 1.00 48.59 102 LEU A C 1
ATOM 792 O O . LEU A 1 102 ? 5.313 8.095 7.961 1.00 48.59 102 LEU A O 1
#

Radius of gyration: 27.1 Å; chains: 1; bounding box: 51×31×79 Å

Secondary structure (DSSP, 8-state):
-HHHHHHHHHHHHHHHHHHHHHH-GGGTS-HHHHTHHHH---EEEEEEESS--EE-TTS-EE--SSS---EEEEEE-TT-----PPPTT--HHHHTTTT---

Foldseek 3Di:
DVVVVVVVVVVVVVVVVVVVLVVDPCNVDDVCVVCVVVPDFKDFDDKDKPDDWDADPVRDTHDDPPDDIDIDTDIDGPPPDDFDDDDPPDDPVRNVCRRPDD

Sequence (102 aa):
MKKILRILTIAAVLLTTAIVFASCKQFLEDPEEFLGYWSSEVVPIDFSIDKPYQTSNDGALCIPSATDVILTIKLRNPRKFSLVTPTPTSSAADVQKMCRRL

pLDDT: mean 86.22, std 10.26, range [48.59, 96.25]